Protein AF-A0A0X9TAM6-F1 (afdb_monomer)

Foldseek 3Di:
DFAADDPPDDQQPDAFGQDDDDDDQLQVPDDFPDKDKDKDKDKDWDDDPVFKIKIKMK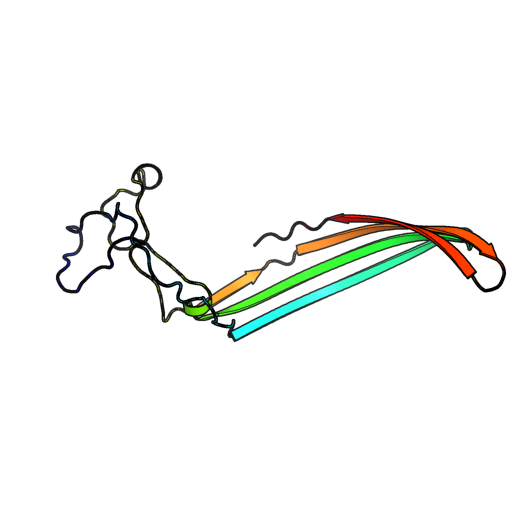MKMKMKTKHFLSNVFAFAAPRDNDDPVCVVPSNGDGHDTRGGDIDIDTWDTWMKMKIKMKGFPDDDDPDTDIDMDMDIDTDGDD

Radius of gyration: 26.26 Å; Cα contacts (8 Å, |Δi|>4): 285; chains: 1; bounding box: 55×32×68 Å

pLDDT: mean 79.55, std 6.49, range [54.69, 89.88]

Mean predicted aligned error: 12.05 Å

InterPro domains:
  IPR000604 Major outer membrane protein, Chlamydia [PF01308] (1-142)
  IPR000604 Major outer membrane protein, Chlamydia [PR01334] (47-66)
  IPR000604 Major outer membrane protein, Chlamydia [PR01334] (122-141)

Organism: Chlamydia trachomatis (NCBI:txid813)

Structure (mmCIF, N/CA/C/O backbone):
data_AF-A0A0X9TAM6-F1
#
_entry.id   AF-A0A0X9TAM6-F1
#
loop_
_atom_site.group_PDB
_atom_site.id
_atom_site.type_symbol
_atom_site.label_atom_id
_atom_site.label_alt_id
_atom_site.label_comp_id
_atom_site.label_asym_id
_atom_site.label_entity_id
_atom_site.label_seq_id
_atom_site.pdbx_PDB_ins_code
_atom_site.Cartn_x
_atom_site.Cartn_y
_atom_site.Cartn_z
_atom_site.occupancy
_atom_site.B_iso_or_equiv
_atom_site.auth_seq_id
_atom_site.auth_comp_id
_atom_site.auth_asym_id
_atom_site.auth_atom_id
_atom_site.pdbx_PDB_model_num
ATOM 1 N N . MET A 1 1 ? -7.801 -5.262 22.086 1.00 77.25 1 MET A N 1
ATOM 2 C CA . MET A 1 1 ? -8.878 -4.257 22.204 1.00 77.25 1 MET A CA 1
ATOM 3 C C . MET A 1 1 ? -9.298 -4.138 23.660 1.00 77.25 1 MET A C 1
ATOM 5 O O . MET A 1 1 ? -9.180 -5.115 24.387 1.00 77.25 1 MET A O 1
ATOM 9 N N . GLY A 1 2 ? -9.783 -2.970 24.075 1.00 82.94 2 GLY A N 1
ATOM 10 C CA . GLY A 1 2 ? -10.421 -2.745 25.370 1.00 82.94 2 GLY A CA 1
ATOM 11 C C . GLY A 1 2 ? -11.774 -3.448 25.509 1.00 82.94 2 GLY A C 1
ATOM 12 O O . GLY A 1 2 ? -12.332 -3.940 24.522 1.00 82.94 2 GLY A O 1
ATOM 13 N N . ALA A 1 3 ? -12.309 -3.486 26.731 1.00 81.06 3 ALA A N 1
ATOM 14 C CA . ALA A 1 3 ? -13.643 -4.023 27.002 1.00 81.06 3 ALA A CA 1
ATOM 15 C C . ALA A 1 3 ? -14.711 -3.245 26.214 1.00 81.06 3 ALA A C 1
ATOM 17 O O . ALA A 1 3 ? -14.724 -2.017 26.257 1.00 81.06 3 ALA A O 1
ATOM 18 N N . ALA A 1 4 ? -15.583 -3.952 25.483 1.00 77.88 4 ALA A N 1
ATOM 19 C CA . ALA A 1 4 ? -16.656 -3.300 24.730 1.00 77.88 4 ALA A CA 1
ATOM 20 C C . ALA A 1 4 ? -17.719 -2.709 25.658 1.00 77.88 4 ALA A C 1
ATOM 22 O O . ALA A 1 4 ? -18.014 -3.330 26.681 1.00 77.88 4 ALA A O 1
ATOM 23 N N . PRO A 1 5 ? -18.343 -1.587 25.258 1.00 77.44 5 PRO A N 1
ATOM 24 C CA . PRO A 1 5 ? -19.503 -1.064 25.955 1.00 77.44 5 PRO A CA 1
ATOM 25 C C . PRO A 1 5 ? -20.649 -2.084 26.014 1.00 77.44 5 PRO A C 1
ATOM 27 O O . PRO A 1 5 ? -20.891 -2.813 25.047 1.00 77.44 5 PRO A O 1
ATOM 30 N N . THR A 1 6 ? -21.364 -2.119 27.132 1.00 80.50 6 THR A N 1
ATOM 31 C CA . THR A 1 6 ? -22.547 -2.959 27.368 1.00 80.50 6 THR A CA 1
ATOM 32 C C . THR A 1 6 ? -23.799 -2.107 27.580 1.00 80.50 6 THR A C 1
ATOM 34 O O . THR A 1 6 ? -23.715 -0.906 27.814 1.00 80.50 6 THR A O 1
ATOM 37 N N . THR A 1 7 ? -24.986 -2.715 27.527 1.00 78.88 7 THR A N 1
ATOM 38 C CA . THR A 1 7 ? -26.265 -2.013 27.762 1.00 78.88 7 THR A CA 1
ATOM 39 C C . THR A 1 7 ? -26.425 -1.478 29.186 1.00 78.88 7 THR A C 1
ATOM 41 O O . THR A 1 7 ? -27.297 -0.653 29.427 1.00 78.88 7 THR A O 1
ATOM 44 N N . SER A 1 8 ? -25.615 -1.965 30.127 1.00 80.12 8 SER A N 1
ATOM 45 C CA . SER A 1 8 ? -25.595 -1.514 31.523 1.00 80.12 8 SER A CA 1
ATOM 46 C C . SER A 1 8 ? -24.738 -0.267 31.724 1.00 80.12 8 SER A C 1
ATOM 48 O O . SER A 1 8 ? -24.705 0.299 32.816 1.00 80.12 8 SER A O 1
ATOM 50 N N . ASP A 1 9 ? -24.003 0.129 30.693 1.00 73.12 9 ASP A N 1
ATOM 51 C CA . ASP A 1 9 ? -23.055 1.206 30.803 1.00 73.12 9 ASP A CA 1
ATOM 52 C C . ASP A 1 9 ? -23.726 2.579 30.690 1.00 73.12 9 ASP A C 1
ATOM 54 O O . ASP A 1 9 ? -24.617 2.801 29.869 1.00 73.12 9 ASP A O 1
ATOM 58 N N . VAL A 1 10 ? -23.252 3.529 31.499 1.00 70.25 10 VAL A N 1
ATOM 59 C CA . VAL A 1 10 ? -23.824 4.875 31.597 1.00 70.25 10 VAL A CA 1
ATOM 60 C C . VAL A 1 10 ? -22.882 5.899 30.967 1.00 70.25 10 VAL A C 1
ATOM 62 O O . VAL A 1 10 ? -21.702 5.971 31.321 1.00 70.25 10 VAL A O 1
ATOM 65 N N . ALA A 1 11 ? -23.422 6.721 30.063 1.00 64.81 11 ALA A N 1
ATOM 66 C CA . ALA A 1 11 ? -22.680 7.760 29.352 1.00 64.81 11 ALA A CA 1
ATOM 67 C C . ALA A 1 11 ? -21.909 8.676 30.323 1.00 64.81 11 ALA A C 1
ATOM 69 O O . ALA A 1 11 ? -22.495 9.276 31.222 1.00 64.81 11 ALA A O 1
ATOM 70 N N . GLY A 1 12 ? -20.589 8.780 30.134 1.00 59.78 12 GLY A N 1
ATOM 71 C CA . GLY A 1 12 ? -19.708 9.638 30.938 1.00 59.78 12 GLY A CA 1
ATOM 72 C C . GLY A 1 12 ? -19.230 9.046 32.272 1.00 59.78 12 GLY A C 1
ATOM 73 O O . GLY A 1 12 ? -18.436 9.694 32.950 1.00 59.78 12 GLY A O 1
ATOM 74 N N . LEU A 1 13 ? -19.659 7.831 32.647 1.00 58.25 13 LEU A N 1
ATOM 75 C CA . LEU A 1 13 ? -19.228 7.160 33.886 1.00 58.25 13 LEU A CA 1
ATOM 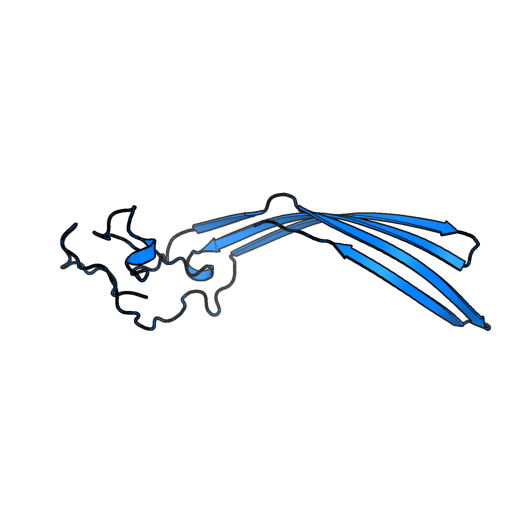76 C C . LEU A 1 13 ? -18.331 5.932 33.669 1.00 58.25 13 LEU A C 1
ATOM 78 O O . LEU A 1 13 ? -17.782 5.405 34.639 1.00 58.25 13 LEU A O 1
ATOM 82 N N . GLN A 1 14 ? -18.142 5.468 32.432 1.00 67.88 14 GLN A N 1
ATOM 83 C CA . GLN A 1 14 ? -17.256 4.332 32.169 1.00 67.88 14 GLN A CA 1
ATOM 84 C C . GLN A 1 14 ? -15.783 4.698 32.382 1.00 67.88 14 GLN A C 1
ATOM 86 O O . GLN A 1 14 ? -15.318 5.790 32.052 1.00 67.88 14 GLN A O 1
ATOM 91 N N . ASN A 1 15 ? -15.032 3.758 32.956 1.00 72.81 15 ASN A N 1
ATOM 92 C CA . ASN A 1 15 ? -13.583 3.870 33.032 1.00 72.81 15 ASN A CA 1
ATOM 93 C C . ASN A 1 15 ? -12.977 3.637 31.653 1.00 72.81 15 ASN A C 1
ATOM 95 O O . ASN A 1 15 ? -13.413 2.740 30.930 1.00 72.81 15 ASN A O 1
ATOM 99 N N . ASP A 1 16 ? -11.956 4.425 31.314 1.00 80.19 16 ASP A N 1
ATOM 100 C CA . ASP A 1 16 ? -11.305 4.258 30.028 1.00 80.19 16 ASP A CA 1
ATOM 101 C C . ASP A 1 16 ? -10.636 2.874 29.951 1.00 80.19 16 ASP A C 1
ATOM 103 O O . ASP A 1 16 ? -10.052 2.400 30.934 1.00 80.19 16 ASP A O 1
ATOM 107 N N . PRO A 1 17 ? -10.721 2.200 28.796 1.00 81.56 17 PRO A N 1
ATOM 108 C CA . PRO A 1 17 ? -10.137 0.882 28.610 1.00 81.56 17 PRO A CA 1
ATOM 109 C C . PRO A 1 17 ? -8.605 0.960 28.574 1.00 81.56 17 PRO A C 1
ATOM 111 O O . PRO A 1 17 ? -8.013 1.316 27.557 1.00 81.56 17 PRO A O 1
ATOM 114 N N . THR A 1 18 ? -7.953 0.575 29.669 1.00 83.69 18 THR A N 1
ATOM 115 C CA . THR A 1 18 ? -6.481 0.527 29.792 1.00 83.69 18 THR A CA 1
ATOM 116 C C . THR A 1 18 ? -5.911 -0.888 29.702 1.00 83.69 18 THR A C 1
ATOM 118 O O . THR A 1 18 ? -4.697 -1.078 29.664 1.00 83.69 18 THR A O 1
ATOM 121 N N . THR A 1 19 ? -6.774 -1.903 29.643 1.00 81.94 19 THR A N 1
ATOM 122 C CA . THR A 1 19 ? -6.378 -3.306 29.515 1.00 81.94 19 THR A CA 1
ATOM 123 C C . THR A 1 19 ? -6.611 -3.803 28.095 1.00 81.94 19 THR A C 1
ATOM 125 O O . THR A 1 19 ? -7.682 -3.634 27.507 1.00 81.94 19 THR A O 1
ATOM 128 N N . ASN A 1 20 ? -5.589 -4.439 27.526 1.00 82.75 20 ASN A N 1
ATOM 129 C CA . ASN A 1 20 ? -5.686 -5.050 26.211 1.00 82.75 20 ASN A CA 1
ATOM 130 C C . ASN A 1 20 ? -6.182 -6.493 26.332 1.00 82.75 20 ASN A C 1
ATOM 132 O O . ASN A 1 20 ? -5.511 -7.339 26.918 1.00 82.75 20 ASN A O 1
ATOM 136 N N . VAL A 1 21 ? -7.327 -6.786 25.723 1.00 80.31 21 VAL A N 1
ATOM 137 C CA . VAL A 1 21 ? -7.870 -8.138 25.579 1.00 80.31 21 VAL A CA 1
ATOM 138 C C . VAL A 1 21 ? -7.761 -8.573 24.118 1.00 80.31 21 VAL A C 1
ATOM 140 O O . VAL A 1 21 ? -8.101 -7.818 23.197 1.00 80.31 21 VAL A O 1
ATOM 143 N N . ALA A 1 22 ? -7.280 -9.795 23.887 1.00 76.56 22 ALA A N 1
ATOM 144 C CA . ALA A 1 22 ? -7.223 -10.377 22.552 1.00 76.56 22 ALA A CA 1
ATOM 145 C C . ALA A 1 22 ? -8.644 -10.556 21.991 1.00 76.56 22 ALA A C 1
ATOM 147 O O . ALA A 1 22 ? -9.526 -11.093 22.659 1.00 76.56 22 ALA A O 1
ATOM 148 N N . ARG A 1 23 ? -8.869 -10.103 20.756 1.00 75.31 23 ARG A N 1
ATOM 149 C CA . ARG A 1 23 ? -10.131 -10.294 20.033 1.00 75.31 23 ARG A CA 1
ATOM 150 C C . ARG A 1 23 ? -9.857 -10.858 18.639 1.00 75.31 23 ARG A C 1
ATOM 152 O O . ARG A 1 23 ? -8.845 -10.477 18.047 1.00 75.31 23 ARG A O 1
ATOM 159 N N . PRO A 1 24 ? -10.735 -11.735 18.115 1.00 76.31 24 PRO A N 1
ATOM 160 C CA . PRO A 1 24 ? -10.626 -12.223 16.746 1.00 76.31 24 PRO A CA 1
ATOM 161 C C . PRO A 1 24 ? -10.614 -11.059 15.755 1.00 76.31 24 PRO A C 1
ATOM 163 O O . PRO A 1 24 ? -11.392 -10.118 15.909 1.00 76.31 24 PRO A O 1
ATOM 166 N N . ASN A 1 25 ? -9.743 -11.125 14.748 1.00 73.31 25 ASN A N 1
ATOM 167 C CA . ASN A 1 25 ? -9.697 -10.129 13.684 1.00 73.31 25 ASN A CA 1
ATOM 168 C C . ASN A 1 25 ? -10.855 -10.381 12.694 1.00 73.31 25 ASN A C 1
ATOM 170 O O . ASN A 1 25 ? -10.807 -11.385 11.980 1.00 73.31 25 ASN A O 1
ATOM 174 N N . PRO A 1 26 ? -11.869 -9.499 12.609 1.00 71.88 26 PRO A N 1
ATOM 175 C CA . PRO A 1 26 ? -12.995 -9.665 11.691 1.00 71.88 26 PRO A CA 1
ATOM 176 C C . PRO A 1 26 ? -12.595 -9.606 10.208 1.00 71.88 26 PRO A C 1
ATOM 178 O O . PRO A 1 26 ? -13.316 -10.168 9.385 1.00 71.88 26 PRO A O 1
ATOM 181 N N . ALA A 1 27 ? -11.452 -8.994 9.871 1.00 71.38 27 ALA A N 1
ATOM 182 C CA . ALA A 1 27 ? -10.943 -8.900 8.497 1.00 71.38 27 ALA A CA 1
ATOM 183 C C . ALA A 1 27 ? -10.200 -10.143 8.019 1.00 71.38 27 ALA A C 1
ATOM 185 O O . ALA A 1 27 ? -9.915 -10.274 6.828 1.00 71.38 27 ALA A O 1
ATOM 186 N N . TYR A 1 28 ? -9.896 -11.079 8.917 1.00 73.56 28 TYR A N 1
ATOM 187 C CA . TYR A 1 28 ? -9.187 -12.286 8.529 1.00 73.56 28 TYR A CA 1
ATOM 188 C C . TYR A 1 28 ? -10.052 -13.153 7.601 1.00 73.56 28 TYR A C 1
ATOM 190 O O . TYR A 1 28 ? -11.164 -13.546 7.954 1.00 73.56 28 TYR A O 1
ATOM 198 N N . 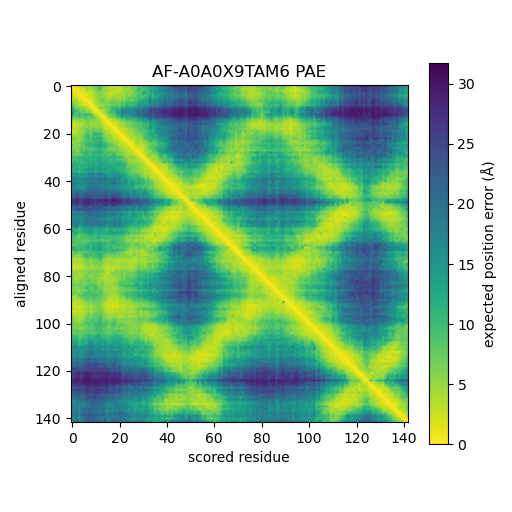GLY A 1 29 ? -9.545 -13.432 6.396 1.00 71.06 29 GLY A N 1
ATOM 199 C CA . GLY A 1 29 ? -10.250 -14.224 5.381 1.00 71.06 29 GLY A CA 1
ATOM 200 C C . GLY A 1 29 ? -11.451 -13.523 4.731 1.00 71.06 29 GLY A C 1
ATOM 201 O O . GLY A 1 29 ? -12.256 -14.187 4.080 1.00 71.06 29 GLY A O 1
ATOM 202 N N . LYS A 1 30 ? -11.612 -12.204 4.909 1.00 76.56 30 LYS A N 1
ATOM 203 C CA . LYS A 1 30 ? -12.633 -11.410 4.210 1.00 76.56 30 LYS A CA 1
ATOM 204 C C . LYS A 1 30 ? -12.020 -10.717 2.998 1.00 76.56 30 LYS A C 1
ATOM 206 O O . LYS A 1 30 ? -10.904 -10.212 3.063 1.00 76.56 30 LYS A O 1
ATOM 211 N N . HIS A 1 31 ? -12.767 -10.687 1.899 1.00 76.88 31 HIS A N 1
ATOM 212 C CA . HIS A 1 31 ? -12.341 -10.053 0.655 1.00 76.88 31 HIS A CA 1
ATOM 213 C C . HIS A 1 31 ? -12.902 -8.633 0.548 1.00 76.88 31 HIS A C 1
ATOM 215 O O . HIS A 1 31 ? -13.993 -8.349 1.051 1.00 76.88 31 HIS A O 1
ATOM 221 N N . MET A 1 32 ? -12.143 -7.750 -0.103 1.00 78.62 32 MET A N 1
ATOM 222 C CA . MET A 1 32 ? -12.647 -6.449 -0.541 1.00 78.62 32 MET A CA 1
ATOM 223 C C . MET A 1 32 ? -13.745 -6.668 -1.586 1.00 78.62 32 MET A C 1
ATOM 225 O O . MET A 1 32 ? -13.712 -7.651 -2.325 1.00 78.62 32 MET A O 1
ATOM 229 N N . GLN A 1 33 ? -14.747 -5.792 -1.590 1.00 81.88 33 GLN A N 1
ATOM 230 C CA . GLN A 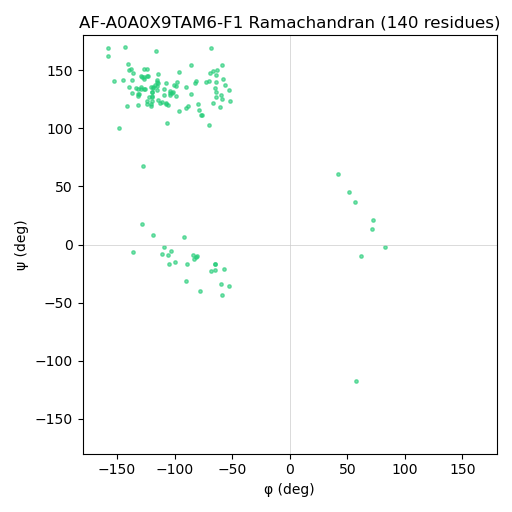1 33 ? -15.885 -5.908 -2.504 1.00 81.88 33 GLN A CA 1
ATOM 231 C C . GLN A 1 33 ? -15.506 -5.422 -3.892 1.00 81.88 33 GLN A C 1
ATOM 233 O O . GLN A 1 33 ? -15.899 -6.034 -4.879 1.00 81.88 33 GLN A O 1
ATOM 238 N N . ASP A 1 34 ? -14.744 -4.333 -3.932 1.00 77.69 34 ASP A N 1
ATOM 239 C CA . ASP A 1 34 ? -14.275 -3.740 -5.163 1.00 77.69 34 ASP A CA 1
ATOM 240 C C . ASP A 1 34 ? -12.875 -3.162 -4.969 1.00 77.69 34 ASP A C 1
ATOM 242 O O . ASP A 1 34 ? -12.543 -2.621 -3.907 1.00 77.69 34 ASP A O 1
ATOM 246 N N . ALA A 1 35 ? -12.053 -3.323 -5.993 1.00 80.88 35 ALA A N 1
ATOM 247 C CA . ALA A 1 35 ? -10.695 -2.823 -6.036 1.00 80.88 35 ALA A CA 1
ATOM 248 C C . ALA A 1 35 ? -10.368 -2.488 -7.487 1.00 80.88 35 ALA A C 1
ATOM 250 O O . ALA A 1 35 ? -10.041 -3.366 -8.286 1.00 80.88 35 ALA A O 1
ATOM 251 N N . GLU A 1 36 ? -10.449 -1.206 -7.815 1.00 81.06 36 GLU A N 1
ATOM 252 C CA . GLU A 1 36 ? -10.107 -0.702 -9.135 1.00 81.06 36 GLU A CA 1
ATOM 253 C C . GLU A 1 36 ? -8.750 -0.012 -9.065 1.00 81.06 36 GLU A C 1
ATOM 255 O O . GLU A 1 36 ? -8.490 0.801 -8.177 1.00 81.06 36 GLU A O 1
ATOM 260 N N . MET A 1 37 ? -7.864 -0.329 -10.006 1.00 79.56 37 MET A N 1
ATOM 261 C CA . MET A 1 37 ? -6.576 0.342 -10.131 1.00 79.56 37 MET A CA 1
ATOM 262 C C . MET A 1 37 ? -6.368 0.741 -11.585 1.00 79.56 37 MET A C 1
ATOM 264 O O . MET A 1 37 ? -6.348 -0.102 -12.481 1.00 79.56 37 MET A O 1
ATOM 268 N N . PHE A 1 38 ? -6.214 2.039 -11.812 1.00 79.75 38 PHE A N 1
ATOM 269 C CA . PHE A 1 38 ? -5.968 2.610 -13.126 1.00 79.75 38 PHE A CA 1
ATOM 270 C C . PHE A 1 38 ? -4.520 3.066 -13.186 1.00 79.75 38 PHE A C 1
ATOM 272 O O . PHE A 1 38 ? -4.094 3.905 -12.393 1.00 79.75 38 PHE A O 1
ATOM 279 N N . THR A 1 39 ? -3.769 2.523 -14.139 1.00 80.25 39 THR A N 1
ATOM 280 C CA . THR A 1 39 ? -2.383 2.914 -14.389 1.00 80.25 39 THR A CA 1
ATOM 281 C C . THR A 1 39 ? -2.242 3.347 -15.836 1.00 80.25 39 THR A C 1
ATOM 283 O O . THR A 1 39 ? -2.475 2.562 -16.752 1.00 80.25 39 THR A O 1
ATOM 286 N N . ASN A 1 40 ? -1.823 4.592 -16.040 1.00 83.50 40 ASN A N 1
ATOM 287 C CA . ASN A 1 40 ? -1.333 5.057 -17.330 1.00 83.50 40 ASN A CA 1
ATOM 288 C C . ASN A 1 40 ? 0.194 5.097 -17.273 1.00 83.50 40 ASN A C 1
ATOM 290 O O . ASN A 1 40 ? 0.746 5.643 -16.320 1.00 83.50 40 ASN A O 1
ATOM 294 N N . ALA A 1 41 ? 0.873 4.522 -18.264 1.00 85.38 41 ALA A N 1
ATOM 295 C CA . ALA A 1 41 ? 2.324 4.538 -18.344 1.00 85.38 41 ALA A CA 1
ATOM 296 C C . ALA A 1 41 ? 2.800 4.920 -19.748 1.00 85.38 41 ALA A C 1
ATOM 298 O O . ALA A 1 41 ? 2.330 4.386 -20.750 1.00 85.38 41 ALA A O 1
ATOM 299 N N . ALA A 1 42 ? 3.778 5.818 -19.801 1.00 84.94 42 ALA A N 1
ATOM 300 C CA . ALA A 1 42 ? 4.524 6.170 -20.995 1.00 84.94 42 ALA A CA 1
ATOM 301 C C . ALA A 1 42 ? 5.939 5.588 -20.907 1.00 84.94 42 ALA A C 1
ATOM 303 O O . ALA A 1 42 ? 6.582 5.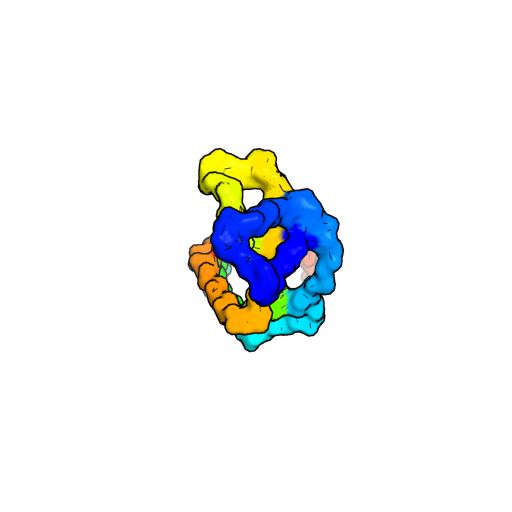645 -19.855 1.00 84.94 42 ALA A O 1
ATOM 304 N N . TYR A 1 43 ? 6.425 5.058 -22.027 1.00 88.62 43 TYR A N 1
ATOM 305 C CA . TYR A 1 43 ? 7.794 4.579 -22.200 1.00 88.62 43 TYR A CA 1
ATOM 306 C C . TYR A 1 43 ? 8.461 5.372 -23.316 1.00 88.62 43 TYR A C 1
ATOM 308 O O . TYR A 1 43 ? 7.899 5.512 -24.402 1.00 88.62 43 TYR A O 1
ATOM 316 N N . MET A 1 44 ? 9.663 5.873 -23.053 1.00 84.25 44 MET A N 1
ATOM 317 C CA . MET A 1 44 ? 10.509 6.491 -24.066 1.00 84.25 44 MET A CA 1
ATOM 318 C C . M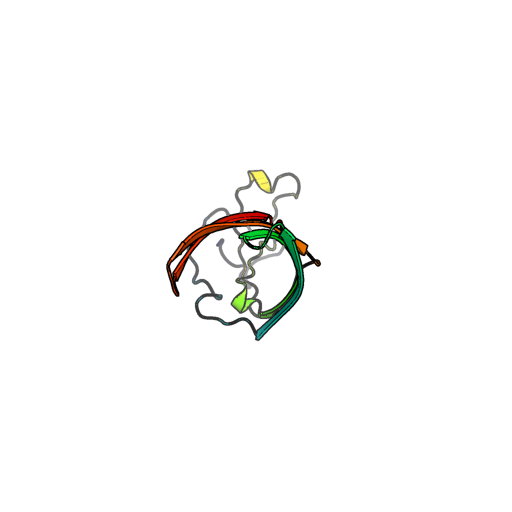ET A 1 44 ? 11.878 5.831 -24.038 1.00 84.25 44 MET A C 1
ATOM 320 O O . MET A 1 44 ? 12.463 5.667 -22.969 1.00 84.25 44 MET A O 1
ATOM 324 N N . ALA A 1 45 ? 12.390 5.488 -25.217 1.00 88.00 45 ALA A N 1
ATOM 325 C CA . ALA A 1 45 ? 13.733 4.961 -25.396 1.00 88.00 45 ALA A CA 1
ATOM 326 C C . ALA A 1 45 ? 14.466 5.731 -26.490 1.00 88.00 45 ALA A C 1
ATOM 328 O O . ALA A 1 45 ? 13.931 5.974 -27.571 1.00 88.00 45 ALA A O 1
ATOM 329 N N . LEU A 1 46 ? 15.705 6.099 -26.191 1.00 86.50 46 LEU A N 1
ATOM 330 C CA . LEU A 1 46 ? 16.649 6.722 -27.101 1.00 86.50 46 LEU A CA 1
ATOM 331 C C . LEU A 1 46 ? 17.692 5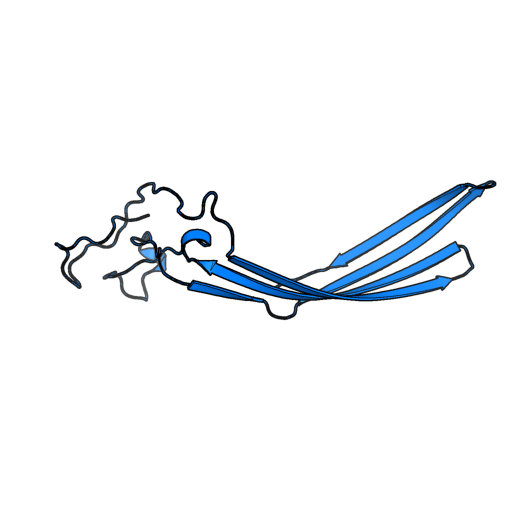.674 -27.466 1.00 86.50 46 LEU A C 1
ATOM 333 O O . LEU A 1 46 ? 18.569 5.364 -26.661 1.00 86.50 46 LEU A O 1
ATOM 337 N N . ASN A 1 47 ? 17.580 5.136 -28.680 1.00 85.81 47 ASN A N 1
ATOM 338 C CA . ASN A 1 47 ? 18.579 4.233 -29.238 1.00 85.81 47 ASN A CA 1
ATOM 339 C C . ASN A 1 47 ? 19.759 5.053 -29.761 1.00 85.81 47 ASN A C 1
ATOM 341 O O . ASN A 1 47 ? 19.600 5.912 -30.630 1.00 85.81 47 ASN A O 1
ATOM 345 N N . ILE A 1 48 ? 20.944 4.784 -29.230 1.00 83.06 48 ILE A N 1
ATOM 346 C CA . ILE A 1 48 ? 22.197 5.431 -29.595 1.00 83.06 48 ILE A CA 1
ATOM 347 C C . ILE A 1 48 ? 23.138 4.344 -30.106 1.00 83.06 48 ILE A C 1
ATOM 349 O O . ILE A 1 48 ? 23.393 3.351 -29.426 1.00 83.06 48 ILE A O 1
ATOM 353 N N . TRP A 1 49 ? 23.700 4.562 -31.297 1.00 70.38 49 TRP A N 1
ATOM 354 C CA . TRP A 1 49 ? 24.798 3.735 -31.814 1.00 70.38 49 TRP A CA 1
ATOM 355 C C . TRP A 1 49 ? 24.482 2.228 -31.906 1.00 70.38 49 TRP A C 1
ATOM 357 O O . TRP A 1 49 ? 25.351 1.401 -31.654 1.00 70.38 49 TRP A O 1
ATOM 367 N N . ASP A 1 50 ? 23.243 1.864 -32.254 1.00 71.38 50 ASP A N 1
ATOM 368 C CA . ASP A 1 50 ? 22.803 0.484 -32.570 1.00 71.38 50 ASP A CA 1
ATOM 369 C C . ASP A 1 50 ? 22.923 -0.557 -31.426 1.00 71.38 50 ASP A C 1
ATOM 371 O O . ASP A 1 50 ? 22.397 -1.659 -31.520 1.00 71.38 50 ASP A O 1
ATOM 375 N N . ARG A 1 51 ? 23.582 -0.218 -30.309 1.00 73.00 51 ARG A N 1
ATOM 376 C CA . ARG A 1 51 ? 23.913 -1.140 -29.207 1.00 73.00 51 ARG A CA 1
ATOM 377 C C . ARG A 1 51 ? 23.669 -0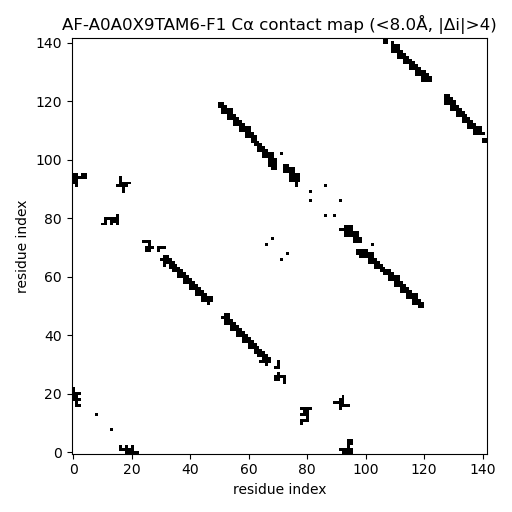.582 -27.809 1.00 73.00 51 ARG A C 1
ATOM 379 O O . ARG A 1 51 ? 23.833 -1.319 -26.837 1.00 73.00 51 ARG A O 1
ATOM 386 N N . PHE A 1 52 ? 23.308 0.693 -27.691 1.00 80.12 52 PHE A N 1
ATOM 387 C CA . PHE A 1 52 ? 23.014 1.344 -26.419 1.00 80.12 52 PHE A CA 1
ATOM 388 C C . PHE A 1 52 ? 21.638 1.994 -26.469 1.00 80.12 52 PHE A C 1
ATOM 390 O O . PHE A 1 52 ? 21.314 2.703 -27.420 1.00 80.12 52 PHE A O 1
ATOM 397 N N . ASP A 1 53 ? 20.838 1.799 -25.432 1.00 84.94 53 ASP A N 1
ATOM 398 C CA . ASP A 1 53 ? 19.564 2.478 -25.277 1.00 84.94 53 ASP A CA 1
ATOM 399 C C . ASP A 1 53 ? 19.433 3.087 -23.885 1.00 84.94 53 ASP A C 1
ATOM 401 O O . ASP A 1 53 ? 19.643 2.431 -22.866 1.00 84.94 53 ASP A O 1
ATOM 405 N N . VAL A 1 54 ? 19.067 4.368 -23.841 1.00 86.25 54 VAL A N 1
ATOM 406 C CA . VAL A 1 54 ? 18.632 5.030 -22.605 1.00 86.25 54 VAL A CA 1
ATOM 407 C C . VAL A 1 54 ? 17.121 5.052 -22.613 1.00 86.25 54 VAL A C 1
ATOM 409 O O . VAL A 1 54 ? 16.517 5.526 -23.574 1.00 86.25 54 VAL A O 1
ATOM 412 N N . PHE A 1 55 ? 16.503 4.572 -21.544 1.00 89.44 55 PHE A N 1
ATOM 413 C CA . PHE A 1 55 ? 15.058 4.515 -21.430 1.00 89.44 55 PHE A CA 1
ATOM 414 C C . PHE A 1 55 ? 14.558 5.189 -20.160 1.00 89.44 55 PHE A C 1
ATOM 416 O O . PHE A 1 55 ? 15.222 5.215 -19.124 1.00 89.44 55 PHE A O 1
ATOM 423 N N . CYS A 1 56 ? 13.344 5.716 -20.232 1.00 89.38 56 CYS A N 1
ATOM 424 C CA . CYS A 1 56 ? 12.603 6.151 -19.067 1.00 89.38 56 CYS A CA 1
ATOM 425 C C . CYS A 1 56 ? 11.147 5.699 -19.153 1.00 89.38 56 CYS A C 1
ATOM 427 O O . CYS A 1 56 ? 10.557 5.590 -20.231 1.00 89.38 56 CYS A O 1
ATOM 429 N N . THR A 1 57 ? 10.571 5.420 -17.990 1.00 86.75 57 THR A N 1
ATOM 430 C CA . THR A 1 57 ? 9.144 5.151 -17.834 1.00 86.75 57 THR A CA 1
ATOM 431 C C . THR A 1 57 ? 8.552 6.200 -16.917 1.00 86.75 57 THR A C 1
ATOM 433 O O . THR A 1 57 ? 9.105 6.453 -15.845 1.00 86.75 57 THR A O 1
ATOM 436 N N . LEU A 1 58 ? 7.398 6.743 -17.278 1.00 84.62 58 LEU A N 1
ATOM 437 C CA . LEU A 1 58 ? 6.577 7.551 -16.387 1.00 84.62 58 LEU A CA 1
ATOM 438 C C . LEU A 1 58 ? 5.218 6.877 -16.263 1.00 84.62 58 LEU A C 1
ATOM 440 O O . LEU A 1 58 ? 4.539 6.687 -17.263 1.00 84.62 58 LEU A O 1
ATOM 444 N N . GLY A 1 59 ? 4.838 6.512 -15.048 1.00 84.88 59 GLY A N 1
ATOM 445 C CA . GLY A 1 59 ? 3.540 5.957 -14.706 1.00 84.88 59 GLY A CA 1
ATOM 446 C C . GLY A 1 59 ? 2.775 6.897 -13.784 1.00 84.88 59 GLY A C 1
ATOM 447 O O . GLY A 1 59 ? 3.355 7.497 -12.882 1.00 84.88 59 GLY A O 1
ATOM 448 N N . ALA A 1 60 ? 1.472 7.006 -13.987 1.00 83.94 60 ALA A N 1
ATOM 449 C CA . ALA A 1 60 ? 0.539 7.603 -13.048 1.00 83.94 60 ALA A CA 1
ATOM 450 C C . ALA A 1 60 ? -0.482 6.535 -12.662 1.00 83.94 60 ALA A C 1
ATOM 452 O O . ALA A 1 60 ? -1.131 5.962 -13.541 1.00 83.94 60 ALA A O 1
ATOM 453 N N . THR A 1 61 ? -0.602 6.267 -11.363 1.00 82.50 61 THR A N 1
ATOM 454 C CA . THR A 1 61 ? -1.538 5.269 -10.841 1.00 82.50 61 THR A CA 1
ATOM 455 C C . THR A 1 61 ? -2.521 5.912 -9.873 1.00 82.50 61 THR A C 1
ATOM 457 O O . THR A 1 61 ? -2.124 6.683 -8.997 1.00 82.50 61 THR A O 1
ATOM 460 N N . THR A 1 62 ? -3.794 5.556 -10.021 1.00 82.25 62 THR A N 1
ATOM 461 C CA . THR A 1 62 ? -4.873 5.811 -9.061 1.00 82.25 62 THR A CA 1
ATOM 462 C C . THR A 1 62 ? -5.530 4.497 -8.677 1.00 82.25 62 THR A C 1
ATOM 464 O O . THR A 1 62 ? -5.690 3.615 -9.520 1.00 82.25 62 THR A O 1
ATOM 467 N N . GLY A 1 63 ? -5.952 4.385 -7.428 1.00 82.00 63 GLY A N 1
ATOM 468 C CA . GLY A 1 63 ? -6.674 3.251 -6.884 1.00 82.00 63 GLY A CA 1
ATOM 469 C C . GLY A 1 63 ? -7.954 3.684 -6.179 1.00 82.00 63 GLY A C 1
ATOM 470 O O . GLY A 1 63 ? -8.004 4.721 -5.513 1.00 82.00 63 GLY A O 1
ATOM 471 N N . TYR A 1 64 ? -8.975 2.851 -6.311 1.00 81.69 64 TYR A N 1
ATOM 472 C CA . TYR A 1 64 ? -10.206 2.889 -5.542 1.00 81.69 64 TYR A CA 1
ATOM 473 C C . TYR A 1 64 ? -10.371 1.545 -4.840 1.00 81.69 64 TYR A C 1
ATOM 475 O O . TYR A 1 64 ? -10.301 0.495 -5.476 1.00 81.69 64 TYR A O 1
ATOM 483 N N . LEU A 1 65 ? -10.573 1.572 -3.524 1.00 82.50 65 LEU A N 1
ATOM 484 C CA . LEU A 1 65 ? -10.837 0.375 -2.731 1.00 82.50 65 LEU A CA 1
ATOM 485 C C . LEU A 1 65 ? -12.155 0.552 -1.985 1.00 82.50 65 LEU A C 1
ATOM 487 O O . LEU A 1 65 ? -12.304 1.479 -1.183 1.00 82.50 65 LEU A O 1
ATOM 491 N N . LYS A 1 66 ? -13.086 -0.378 -2.200 1.00 82.31 66 LYS A N 1
ATOM 492 C CA . LYS A 1 66 ? -14.358 -0.450 -1.483 1.00 82.31 66 LYS A CA 1
ATOM 493 C C . LYS A 1 66 ? -14.467 -1.765 -0.739 1.00 82.31 66 LYS A C 1
ATOM 495 O O . LYS A 1 66 ? -14.303 -2.858 -1.288 1.00 82.31 66 LYS A O 1
ATOM 500 N N . GLY A 1 67 ? -14.828 -1.679 0.529 1.00 79.75 67 GLY A N 1
ATOM 501 C CA . GLY A 1 67 ? -15.139 -2.863 1.305 1.00 79.75 67 GLY A CA 1
ATOM 502 C C . GLY A 1 67 ? -16.011 -2.556 2.501 1.00 79.75 67 GLY A C 1
ATOM 503 O O . GLY A 1 67 ? -16.133 -1.423 2.964 1.00 79.75 67 GLY A O 1
ATOM 504 N N . ASN A 1 68 ? -16.628 -3.607 3.019 1.00 75.81 68 ASN A N 1
ATOM 505 C CA . ASN A 1 68 ? -17.302 -3.535 4.303 1.00 75.81 68 ASN A CA 1
ATOM 506 C C . ASN A 1 68 ? -16.244 -3.311 5.404 1.00 75.81 68 ASN A C 1
ATOM 508 O O . ASN A 1 68 ? -15.121 -3.791 5.302 1.00 75.81 68 ASN A O 1
ATOM 512 N N . SER A 1 69 ? -16.576 -2.629 6.492 1.00 71.75 69 SER A N 1
ATOM 513 C CA . SER A 1 69 ? -15.687 -2.450 7.642 1.00 71.75 69 SER A CA 1
ATOM 514 C C . SER A 1 69 ? -15.215 -3.774 8.251 1.00 71.75 69 SER A C 1
ATOM 516 O O . SER A 1 69 ? -14.143 -3.825 8.855 1.00 71.75 69 SER A O 1
ATOM 518 N N . ALA A 1 70 ? -15.949 -4.865 8.006 1.00 70.88 70 ALA A N 1
ATOM 519 C CA . ALA A 1 70 ? -15.495 -6.221 8.271 1.00 70.88 70 ALA A CA 1
ATOM 520 C C . ALA A 1 70 ? -14.215 -6.594 7.501 1.00 70.88 70 ALA A C 1
ATOM 522 O O . ALA A 1 70 ? -13.409 -7.305 8.072 1.00 70.88 70 ALA A O 1
ATOM 523 N N . SER A 1 71 ? -13.977 -6.112 6.271 1.00 72.06 71 SER A N 1
ATOM 524 C CA . SER A 1 71 ? -12.731 -6.345 5.512 1.00 72.06 71 SER A CA 1
ATOM 525 C C . SER A 1 71 ? -11.589 -5.387 5.877 1.00 72.06 71 SER A C 1
ATOM 527 O O . SER A 1 71 ? -10.449 -5.651 5.513 1.00 72.06 71 SER A O 1
ATOM 529 N N . PHE A 1 72 ? -11.870 -4.304 6.611 1.00 74.62 72 PHE A N 1
ATOM 530 C CA . PHE A 1 72 ? -10.873 -3.309 7.039 1.00 74.62 72 PHE A CA 1
ATOM 531 C C . PHE A 1 72 ? -10.563 -3.330 8.546 1.00 74.62 72 PHE A C 1
ATOM 533 O O . PHE A 1 72 ? -9.709 -2.571 8.991 1.00 74.62 72 PHE A O 1
ATOM 540 N N . ASN A 1 73 ? -11.226 -4.191 9.330 1.00 77.06 73 ASN A N 1
ATOM 541 C CA . ASN A 1 73 ? -11.127 -4.242 10.796 1.00 77.06 73 ASN A CA 1
ATOM 542 C C . ASN A 1 73 ? -11.119 -2.838 11.427 1.00 77.06 73 ASN A C 1
ATOM 544 O O . ASN A 1 73 ? -10.151 -2.420 12.067 1.00 77.06 73 ASN A O 1
ATOM 548 N N . LEU A 1 74 ? -12.198 -2.089 11.200 1.00 81.12 74 LEU A N 1
ATOM 549 C CA . LEU A 1 74 ? -12.304 -0.726 11.699 1.00 81.12 74 LEU A CA 1
ATOM 550 C C . LEU A 1 74 ? -12.607 -0.736 13.203 1.00 81.12 74 LEU A C 1
ATOM 552 O O . LEU A 1 74 ? -13.698 -1.126 13.625 1.00 81.12 74 LEU A O 1
ATOM 556 N N . VAL A 1 75 ? -11.635 -0.303 14.005 1.00 85.31 75 VAL A N 1
ATOM 557 C CA . VAL A 1 75 ? -11.723 -0.268 15.469 1.00 85.31 75 VAL A CA 1
ATOM 558 C C . VAL A 1 75 ? -11.689 1.165 15.981 1.00 85.31 75 VAL A C 1
ATOM 560 O O . VAL A 1 75 ? -10.922 1.992 15.493 1.00 85.31 75 VAL A O 1
ATOM 563 N N . GLY A 1 76 ? -12.523 1.458 16.975 1.00 83.75 76 GLY A N 1
ATOM 564 C CA . GLY A 1 76 ? -12.670 2.797 17.536 1.00 83.75 76 GLY A CA 1
ATOM 565 C C . GLY A 1 76 ? -12.767 2.780 19.056 1.00 83.75 76 GLY A C 1
ATOM 566 O O . GLY A 1 76 ? -13.235 1.807 19.658 1.00 83.75 76 GLY A O 1
ATOM 567 N N . LEU A 1 77 ? -12.314 3.871 19.671 1.00 85.75 77 LEU A N 1
ATOM 568 C CA . LEU A 1 77 ? -12.521 4.159 21.085 1.00 85.75 77 LEU A CA 1
ATOM 569 C C . LEU A 1 77 ? -13.739 5.080 21.231 1.00 85.75 77 LEU A C 1
ATOM 571 O O . LEU A 1 77 ? -13.697 6.226 20.794 1.00 85.75 77 LEU A O 1
ATOM 575 N N . PHE A 1 78 ? -14.806 4.589 21.857 1.00 81.31 78 PHE A N 1
ATOM 576 C CA . PHE A 1 78 ? -16.020 5.365 22.129 1.00 81.31 78 PHE A CA 1
ATOM 577 C C . PHE A 1 78 ? -16.223 5.565 23.626 1.00 81.31 78 PHE A C 1
ATOM 579 O O . PHE A 1 78 ? -15.913 4.678 24.423 1.00 81.31 78 PHE A O 1
ATOM 586 N N . GLY A 1 79 ? -16.784 6.722 23.991 1.00 77.94 79 GLY A N 1
ATOM 587 C CA . GLY A 1 79 ? -17.191 7.020 25.368 1.00 77.94 79 GLY A CA 1
ATOM 588 C C . GLY A 1 79 ? -16.038 7.275 26.340 1.00 77.94 79 GLY A C 1
ATOM 589 O O . GLY A 1 79 ? -16.226 7.136 27.542 1.00 77.94 79 GLY A O 1
ATOM 590 N N . THR A 1 80 ? -14.856 7.632 25.834 1.00 78.19 80 THR A N 1
ATOM 591 C CA . THR A 1 80 ? -13.691 7.975 26.662 1.00 78.19 80 THR A CA 1
ATOM 592 C C . THR A 1 80 ? -13.932 9.239 27.488 1.00 78.19 80 THR A C 1
ATOM 594 O O . THR A 1 80 ? -14.403 10.248 26.961 1.00 78.19 80 THR A O 1
ATOM 597 N N . LYS A 1 81 ? -13.562 9.201 28.771 1.00 78.81 81 LYS A N 1
ATOM 598 C CA . LYS A 1 81 ? -13.562 10.365 29.676 1.00 78.81 81 LYS A CA 1
ATOM 599 C C . LYS A 1 81 ? -12.238 11.126 29.654 1.00 78.81 81 LYS A C 1
ATOM 601 O O . LYS A 1 81 ? -12.174 12.266 30.113 1.00 78.81 81 LYS A O 1
ATOM 606 N N . THR A 1 82 ? -11.177 10.509 29.132 1.00 80.94 82 THR A N 1
ATOM 607 C CA . THR A 1 82 ? -9.900 11.189 28.915 1.00 80.94 82 THR A CA 1
ATOM 608 C C . THR A 1 82 ? -10.099 12.381 27.982 1.00 80.94 82 THR A C 1
ATOM 610 O O . THR A 1 82 ? -10.616 12.240 26.873 1.00 80.94 82 THR A O 1
ATOM 613 N N . GLN A 1 83 ? -9.675 13.561 28.441 1.00 80.69 83 GLN A N 1
ATOM 614 C CA . GLN A 1 83 ? -9.696 14.776 27.632 1.00 80.69 83 GLN A CA 1
ATOM 615 C C . GLN A 1 83 ? -8.774 14.657 26.419 1.00 80.69 83 GLN A C 1
ATOM 617 O O . GLN A 1 83 ? -7.713 14.033 26.488 1.00 80.69 83 GLN A O 1
ATOM 622 N N . ALA A 1 84 ? -9.134 15.360 25.342 1.00 78.81 84 ALA A N 1
ATOM 623 C CA . ALA A 1 84 ? -8.402 15.321 24.081 1.00 78.81 84 ALA A CA 1
ATOM 624 C C . ALA A 1 84 ? -6.900 15.615 24.214 1.00 78.81 84 ALA A C 1
ATOM 626 O O . ALA A 1 84 ? -6.074 14.981 23.561 1.00 78.81 84 ALA A O 1
ATOM 627 N N . SER A 1 85 ? -6.543 16.523 25.121 1.00 82.81 85 SER A N 1
ATOM 628 C CA . SER A 1 85 ? -5.164 16.918 25.415 1.00 82.81 85 SER A CA 1
ATOM 629 C C . SER A 1 85 ? -4.293 15.808 26.017 1.00 82.81 85 SER A C 1
ATOM 631 O O . SER A 1 85 ? -3.074 15.943 26.021 1.00 82.81 85 SER A O 1
ATOM 633 N N . SER A 1 86 ? -4.892 14.733 26.536 1.00 82.62 86 SER A N 1
ATOM 634 C CA . SER A 1 86 ? -4.195 13.682 27.291 1.00 82.62 86 SER A CA 1
ATOM 635 C C . SER A 1 86 ? -4.289 12.298 26.639 1.00 82.62 86 SER A C 1
ATOM 637 O O . SER A 1 86 ? -3.859 11.312 27.234 1.00 82.62 86 SER A O 1
ATOM 639 N N . PHE A 1 87 ? -4.821 12.191 25.414 1.00 80.19 87 PHE A N 1
ATOM 640 C CA . PHE A 1 87 ? -5.002 10.896 24.743 1.00 80.19 87 PHE A CA 1
ATOM 641 C C . PHE A 1 87 ? -3.701 10.112 24.560 1.00 80.19 87 PHE A C 1
ATOM 643 O O . PHE A 1 87 ? -3.663 8.913 24.829 1.00 80.19 87 PHE A O 1
ATOM 650 N N . ASN A 1 88 ? -2.627 10.791 24.148 1.00 79.00 88 ASN A N 1
ATOM 651 C CA . ASN A 1 88 ? -1.345 10.147 23.849 1.00 79.00 88 ASN A CA 1
ATOM 652 C C . ASN A 1 88 ? -0.644 9.587 25.096 1.00 79.00 88 ASN A C 1
ATOM 654 O O . ASN A 1 88 ? 0.185 8.692 24.978 1.00 79.00 88 ASN A O 1
ATOM 658 N N . THR A 1 89 ? -0.961 10.105 26.284 1.00 81.69 89 THR A N 1
ATOM 659 C CA . THR A 1 89 ? -0.363 9.674 27.555 1.00 81.69 89 THR A CA 1
ATOM 660 C C . THR A 1 89 ? -1.251 8.709 28.338 1.00 81.69 89 THR A C 1
ATOM 662 O O . THR A 1 89 ? -0.766 8.044 29.250 1.00 81.69 89 THR A O 1
ATOM 665 N N . ALA A 1 90 ? -2.532 8.594 27.981 1.00 79.44 90 ALA A N 1
ATOM 666 C CA . ALA A 1 90 ? -3.505 7.778 28.701 1.00 79.44 90 ALA A CA 1
ATOM 667 C C . ALA A 1 90 ? -3.454 6.271 28.366 1.00 79.44 90 ALA A C 1
ATOM 669 O O . ALA A 1 90 ? -4.071 5.487 29.080 1.00 79.44 90 ALA A O 1
ATOM 670 N N . ASN A 1 91 ? -2.706 5.846 27.335 1.00 82.81 91 ASN A N 1
ATOM 671 C CA . ASN A 1 91 ? -2.556 4.433 26.929 1.00 82.81 91 ASN A CA 1
ATOM 672 C C . ASN A 1 91 ? -3.897 3.695 26.744 1.00 82.81 91 ASN A C 1
ATOM 674 O O . ASN A 1 91 ? -4.088 2.574 27.220 1.00 82.81 91 ASN A O 1
ATOM 678 N N . LEU A 1 92 ? -4.844 4.344 26.068 1.00 85.88 92 LEU A N 1
ATOM 679 C CA . LEU A 1 92 ? -6.187 3.806 25.877 1.00 85.88 92 LEU A CA 1
ATOM 680 C C . LEU A 1 92 ? -6.238 2.823 24.711 1.00 85.88 92 LEU A C 1
ATOM 682 O O . LEU A 1 92 ? -5.675 3.070 23.644 1.00 85.88 92 LEU A O 1
ATOM 686 N N . PHE A 1 93 ? -6.974 1.730 24.890 1.00 86.81 93 PHE A N 1
ATOM 687 C CA . PHE A 1 93 ? -7.198 0.736 23.845 1.00 86.81 93 PHE A CA 1
ATOM 688 C C . PHE A 1 93 ? -8.576 0.912 23.191 1.00 86.81 93 PHE A C 1
ATOM 690 O O . PHE A 1 93 ? -9.568 1.034 23.907 1.00 86.81 93 PHE A O 1
ATOM 697 N N . PRO A 1 94 ? -8.700 0.822 21.852 1.00 86.94 94 PRO A N 1
ATOM 698 C CA . PRO A 1 94 ? -10.000 0.816 21.175 1.00 86.94 94 PRO A CA 1
ATOM 699 C C . PRO A 1 94 ? -10.935 -0.249 21.756 1.00 86.94 94 PRO A C 1
ATOM 701 O O . PRO A 1 94 ? -10.514 -1.395 21.939 1.00 86.94 94 PRO A O 1
ATOM 704 N N . ASN A 1 95 ? -12.185 0.112 22.050 1.00 83.19 95 ASN A N 1
ATOM 705 C CA . ASN A 1 95 ? -13.156 -0.753 22.734 1.00 83.19 95 ASN A CA 1
ATOM 706 C C . ASN A 1 95 ? -14.239 -1.333 21.813 1.00 83.19 95 ASN A C 1
ATOM 708 O O . ASN A 1 95 ? -14.876 -2.333 22.158 1.00 83.19 95 ASN A O 1
ATOM 712 N N . THR A 1 96 ? -14.420 -0.772 20.621 1.00 82.38 96 THR A N 1
ATOM 713 C CA . THR A 1 96 ? -15.443 -1.213 19.664 1.00 82.38 96 THR A CA 1
ATOM 714 C C . THR A 1 96 ? -14.829 -1.586 18.320 1.00 82.38 96 THR A C 1
ATOM 716 O O . THR A 1 96 ? -13.803 -1.039 17.917 1.00 82.38 96 THR A O 1
ATOM 719 N N . ALA A 1 97 ? -15.488 -2.512 17.626 1.00 81.50 97 ALA A N 1
ATOM 720 C CA . ALA A 1 97 ? -15.273 -2.775 16.210 1.00 81.50 97 ALA A CA 1
ATOM 721 C C . ALA A 1 97 ? -16.553 -2.416 15.453 1.00 81.50 97 ALA A C 1
ATOM 723 O O . ALA A 1 97 ? -17.657 -2.733 15.903 1.00 81.50 97 ALA A O 1
ATOM 724 N N . LEU A 1 98 ? -16.400 -1.747 14.315 1.00 80.75 98 LEU A N 1
ATOM 725 C CA . LEU A 1 98 ? -17.497 -1.422 13.417 1.00 80.75 98 LEU A CA 1
ATOM 726 C C . LEU A 1 98 ? -17.645 -2.565 12.410 1.00 80.75 98 LEU A C 1
ATOM 728 O O . LEU A 1 98 ? -16.744 -2.817 11.612 1.00 80.75 98 LEU A O 1
ATOM 732 N N . ASN A 1 99 ? -18.793 -3.247 12.424 1.00 74.75 99 ASN A N 1
ATOM 733 C CA . ASN A 1 99 ? -19.054 -4.423 11.576 1.00 74.75 99 ASN A CA 1
ATOM 734 C C . ASN A 1 99 ? -20.013 -4.158 10.400 1.00 74.75 99 ASN A C 1
ATOM 736 O O . ASN A 1 99 ? -20.201 -5.035 9.562 1.00 74.75 99 ASN A O 1
ATOM 740 N N . GLN A 1 100 ? -20.656 -2.989 10.359 1.00 77.44 100 GLN A N 1
ATOM 741 C CA . GLN A 1 100 ? -21.658 -2.626 9.345 1.00 77.44 100 GLN A CA 1
ATOM 742 C C . GLN A 1 100 ? -21.365 -1.274 8.682 1.00 77.44 100 GLN A C 1
ATOM 744 O O . GLN A 1 100 ? -22.253 -0.673 8.084 1.00 77.44 100 GLN A O 1
ATOM 749 N N . ALA A 1 101 ? -20.136 -0.774 8.795 1.00 79.88 101 ALA A N 1
ATOM 750 C CA . ALA A 1 101 ? -19.743 0.430 8.082 1.00 79.88 101 ALA A CA 1
ATOM 751 C C . ALA A 1 101 ? -19.273 0.071 6.665 1.00 79.88 101 ALA A C 1
ATOM 753 O O . ALA A 1 101 ? -18.824 -1.044 6.401 1.00 79.88 101 ALA A O 1
ATOM 754 N N . VAL A 1 102 ? -19.389 1.022 5.746 1.00 80.38 102 VAL A N 1
ATOM 755 C CA . VAL A 1 102 ? -18.777 0.937 4.417 1.00 80.38 102 VAL A CA 1
ATOM 756 C C . VAL A 1 102 ? -17.532 1.803 4.451 1.00 80.38 102 VAL A C 1
ATOM 758 O O . VAL A 1 102 ? -17.575 2.934 4.933 1.00 80.38 102 VAL A O 1
ATOM 761 N N . VAL A 1 103 ? -16.420 1.245 3.990 1.00 81.81 103 VAL A N 1
ATOM 762 C CA . VAL A 1 103 ? -15.131 1.920 3.926 1.00 81.81 103 VAL A CA 1
ATOM 763 C C . VAL A 1 103 ? -14.783 2.109 2.455 1.00 81.81 103 VAL A C 1
ATOM 765 O O . VAL A 1 103 ? -14.716 1.140 1.697 1.00 81.81 103 VAL A O 1
ATOM 768 N N . GLU A 1 104 ? -14.586 3.367 2.070 1.00 84.38 104 GLU A N 1
ATOM 769 C CA . GLU A 1 104 ? -14.172 3.769 0.728 1.00 84.38 104 GLU A CA 1
ATOM 770 C C . GLU A 1 104 ? -12.856 4.535 0.834 1.00 84.38 104 GLU A C 1
ATOM 772 O O . GLU A 1 104 ? -12.786 5.561 1.514 1.00 84.38 104 GLU A O 1
ATOM 777 N N . LEU A 1 105 ? -11.808 4.010 0.200 1.00 80.50 105 LEU A N 1
ATOM 778 C CA . LEU A 1 105 ? -10.506 4.661 0.115 1.00 80.50 105 LEU A CA 1
ATOM 779 C C . LEU A 1 105 ? -10.277 5.097 -1.326 1.00 80.50 105 LEU A C 1
ATOM 781 O O . LEU A 1 105 ? -10.268 4.275 -2.245 1.00 80.50 105 LEU A O 1
ATOM 785 N N . TYR A 1 106 ? -10.048 6.393 -1.486 1.00 80.94 106 TYR A N 1
ATOM 786 C CA . TYR A 1 106 ? -9.628 7.005 -2.736 1.00 80.94 106 TYR A CA 1
ATOM 787 C C . TYR A 1 106 ? -8.154 7.353 -2.593 1.00 80.94 106 TYR A C 1
ATOM 789 O O . TYR A 1 106 ? -7.789 8.106 -1.692 1.00 80.94 106 TYR A O 1
ATOM 797 N N . THR A 1 107 ? -7.302 6.793 -3.446 1.00 76.56 107 THR A N 1
ATOM 798 C CA . THR A 1 107 ? -5.903 7.220 -3.488 1.00 76.56 107 THR A CA 1
ATOM 799 C C . THR A 1 107 ? -5.768 8.360 -4.485 1.00 76.56 107 THR A C 1
ATOM 801 O O . THR A 1 107 ? -6.239 8.241 -5.621 1.00 76.56 107 THR A O 1
ATOM 804 N N . ASP A 1 108 ? -5.043 9.409 -4.117 1.00 77.00 108 ASP A N 1
ATOM 805 C CA . ASP A 1 108 ? -4.639 10.426 -5.083 1.00 77.00 108 ASP A CA 1
ATOM 806 C C . ASP A 1 108 ? -3.802 9.816 -6.217 1.00 77.00 108 ASP A C 1
ATOM 808 O O . ASP A 1 108 ? -3.125 8.795 -6.059 1.00 77.00 108 ASP A O 1
ATOM 812 N N . THR A 1 109 ? -3.823 10.465 -7.384 1.00 75.56 109 THR A N 1
ATOM 813 C CA . THR A 1 109 ? -2.934 10.091 -8.487 1.00 75.56 109 THR A CA 1
ATOM 814 C C . THR A 1 109 ? -1.489 10.251 -8.046 1.00 75.56 109 THR A C 1
ATOM 816 O O . THR A 1 109 ? -1.037 11.356 -7.743 1.00 75.56 109 THR A O 1
ATOM 819 N N . THR A 1 110 ? -0.742 9.150 -8.038 1.00 79.94 110 THR A N 1
ATOM 820 C CA . THR A 1 110 ? 0.669 9.166 -7.654 1.00 79.94 110 THR A CA 1
ATOM 821 C C . THR A 1 110 ? 1.542 8.794 -8.838 1.00 79.94 110 THR A C 1
ATOM 823 O O . THR A 1 110 ? 1.280 7.837 -9.571 1.00 79.94 110 THR A O 1
ATOM 826 N N . PHE A 1 111 ? 2.584 9.597 -9.041 1.00 79.81 111 PHE A N 1
ATOM 827 C CA . PHE A 1 111 ? 3.538 9.391 -10.118 1.00 79.81 111 PHE A CA 1
ATOM 828 C C . PHE A 1 111 ? 4.634 8.422 -9.674 1.00 79.81 111 PHE A C 1
ATOM 830 O O . PHE A 1 111 ? 5.266 8.596 -8.626 1.00 79.81 111 PHE A O 1
ATOM 837 N N . ALA A 1 112 ? 4.875 7.416 -10.503 1.00 82.06 112 ALA A N 1
ATOM 838 C CA . ALA A 1 112 ? 6.023 6.531 -10.432 1.00 82.06 112 ALA A CA 1
ATOM 839 C C . ALA A 1 112 ? 6.865 6.742 -11.684 1.00 82.06 112 ALA A C 1
ATOM 841 O O . ALA A 1 112 ? 6.337 6.906 -12.781 1.00 82.06 112 ALA A O 1
ATOM 842 N N . TRP A 1 113 ? 8.181 6.744 -11.546 1.00 86.50 113 TRP A N 1
ATOM 843 C CA . TRP A 1 113 ? 9.054 6.878 -12.700 1.00 86.50 113 TRP A CA 1
ATOM 844 C C . TRP A 1 113 ? 10.266 5.978 -12.565 1.00 86.50 113 TRP A C 1
ATOM 846 O O . TRP A 1 113 ? 10.670 5.592 -11.467 1.00 86.50 113 TRP A O 1
ATOM 856 N N . SER A 1 114 ? 10.840 5.627 -13.706 1.00 87.25 114 SER A N 1
ATOM 857 C CA . SER A 1 114 ? 12.130 4.967 -13.745 1.00 87.25 114 SER A CA 1
ATOM 858 C C . SER A 1 114 ? 12.966 5.507 -14.888 1.00 87.25 114 SER A C 1
ATOM 860 O O . SER A 1 114 ? 12.437 5.944 -15.909 1.00 87.25 114 SER A O 1
ATOM 862 N N . VAL A 1 115 ? 14.274 5.493 -14.692 1.00 88.69 115 VAL A N 1
ATOM 863 C CA . VAL A 1 115 ? 15.267 5.769 -15.724 1.00 88.69 115 VAL A CA 1
ATOM 864 C C . VAL A 1 115 ? 16.242 4.613 -15.748 1.00 88.69 115 VAL A C 1
ATOM 866 O O . VAL A 1 115 ? 16.583 4.051 -14.708 1.00 88.69 115 VAL A O 1
ATOM 869 N N . GLY A 1 116 ? 16.693 4.244 -16.929 1.00 89.88 116 GLY A N 1
ATOM 870 C CA . GLY A 1 116 ? 17.638 3.166 -17.085 1.00 89.88 116 GLY A CA 1
ATOM 871 C C . GLY A 1 116 ? 18.405 3.264 -18.382 1.00 89.88 116 GLY A C 1
ATOM 872 O O . GLY A 1 116 ? 18.100 4.067 -19.262 1.00 89.88 116 GLY A O 1
ATOM 873 N N . ALA A 1 117 ? 19.435 2.445 -18.465 1.00 88.38 117 ALA A N 1
ATOM 874 C CA . ALA A 1 117 ? 20.216 2.276 -19.668 1.00 88.38 117 ALA A CA 1
ATOM 875 C C . ALA A 1 117 ? 20.486 0.793 -19.872 1.00 88.38 117 ALA A C 1
ATOM 877 O O . ALA A 1 117 ? 20.732 0.063 -18.905 1.00 88.38 117 ALA A O 1
ATOM 878 N N . ARG A 1 118 ? 20.446 0.351 -21.122 1.00 86.31 118 ARG A N 1
ATOM 879 C CA . ARG A 1 118 ? 20.813 -0.997 -21.527 1.00 86.31 118 ARG A CA 1
ATOM 880 C C . ARG A 1 118 ? 21.858 -0.917 -22.639 1.00 86.31 118 ARG A C 1
ATOM 882 O O . ARG A 1 118 ? 21.907 0.020 -23.428 1.00 86.31 118 ARG A O 1
ATOM 889 N N . ALA A 1 119 ? 22.782 -1.870 -22.611 1.00 84.81 119 ALA A N 1
ATOM 890 C CA . ALA A 1 119 ? 23.897 -1.948 -23.541 1.00 84.81 119 ALA A CA 1
ATOM 891 C C . ALA A 1 119 ? 24.134 -3.401 -23.951 1.00 84.81 119 ALA A C 1
ATOM 893 O O . ALA A 1 119 ? 24.178 -4.282 -23.089 1.00 84.81 119 ALA A O 1
ATOM 894 N N . ALA A 1 120 ? 24.344 -3.648 -25.241 1.00 84.00 120 ALA A N 1
ATOM 895 C CA . ALA A 1 120 ? 24.882 -4.907 -25.740 1.00 84.00 120 ALA A CA 1
ATOM 896 C C . ALA A 1 120 ? 26.409 -4.917 -25.543 1.00 84.00 120 ALA A C 1
ATOM 898 O O . ALA A 1 120 ? 27.129 -4.101 -26.116 1.00 84.00 120 ALA A O 1
ATOM 899 N N . LEU A 1 121 ? 26.901 -5.828 -24.702 1.00 79.94 121 LEU A N 1
ATOM 900 C CA . LEU A 1 121 ? 28.319 -5.967 -24.351 1.00 79.94 121 LEU A CA 1
ATOM 901 C C . LEU A 1 121 ? 29.051 -6.928 -25.290 1.00 79.94 121 LEU A C 1
ATOM 903 O O . LEU A 1 121 ? 30.245 -6.771 -25.533 1.00 79.94 121 LEU A O 1
ATOM 907 N N . TRP A 1 122 ? 28.348 -7.932 -25.808 1.00 82.19 122 TRP A N 1
ATOM 908 C CA . TRP A 1 122 ? 28.922 -8.928 -26.698 1.00 82.19 122 TRP A CA 1
ATOM 909 C C . TRP A 1 122 ? 27.861 -9.500 -27.628 1.00 82.19 122 TRP A C 1
ATOM 911 O O . TRP A 1 122 ? 26.740 -9.769 -27.205 1.00 82.19 122 TRP A O 1
ATOM 921 N N . GLU A 1 123 ? 28.233 -9.718 -28.883 1.00 79.25 123 GLU A N 1
ATOM 922 C CA . GLU A 1 123 ? 27.388 -10.370 -29.880 1.00 79.25 123 GLU A CA 1
ATOM 923 C C . GLU A 1 123 ? 28.205 -11.445 -30.592 1.00 79.25 123 GLU A C 1
ATOM 925 O O . GLU A 1 123 ? 29.308 -11.176 -31.074 1.00 79.25 123 GLU A O 1
ATOM 930 N N . CYS A 1 124 ? 27.669 -12.661 -30.675 1.00 78.00 124 CYS A N 1
ATOM 931 C CA . CYS A 1 124 ? 28.199 -13.712 -31.536 1.00 78.00 124 CYS A CA 1
ATOM 932 C C . CYS A 1 124 ? 27.052 -14.501 -32.158 1.00 78.00 124 CYS A C 1
ATOM 934 O O . CYS A 1 124 ? 26.250 -15.128 -31.461 1.00 78.00 124 CYS A O 1
ATOM 936 N N . GLY A 1 125 ? 26.986 -14.485 -33.489 1.00 79.50 125 GLY A N 1
ATOM 937 C CA . GLY A 1 125 ? 25.950 -15.193 -34.235 1.00 79.50 125 GLY A CA 1
ATOM 938 C C . GLY A 1 125 ? 24.544 -14.745 -33.821 1.00 79.50 125 GLY A C 1
ATOM 939 O O . GLY A 1 125 ? 24.193 -13.586 -33.995 1.00 79.50 125 GLY A O 1
ATOM 940 N N . CYS A 1 126 ? 23.746 -15.669 -33.276 1.00 78.56 126 CYS A N 1
ATOM 941 C CA . CYS A 1 126 ? 22.359 -15.428 -32.848 1.00 78.56 126 CYS A CA 1
ATOM 942 C C . CYS A 1 126 ? 22.219 -15.012 -31.368 1.00 78.56 126 CYS A C 1
ATOM 944 O O . CYS A 1 126 ? 21.099 -14.973 -30.861 1.00 78.56 126 CYS A O 1
ATOM 946 N N . ALA A 1 127 ? 23.324 -14.770 -30.652 1.00 66.75 127 ALA A N 1
ATOM 947 C CA . ALA A 1 127 ? 23.307 -14.461 -29.224 1.00 66.75 127 ALA A CA 1
ATOM 948 C C . ALA A 1 127 ? 23.915 -13.083 -28.933 1.00 66.75 127 ALA A C 1
ATOM 950 O O . ALA A 1 127 ? 25.066 -12.816 -29.283 1.00 66.75 127 ALA A O 1
ATOM 951 N N . THR A 1 128 ? 23.152 -12.255 -28.219 1.00 79.25 128 THR A N 1
ATOM 952 C CA . THR A 1 128 ? 23.586 -10.961 -27.682 1.00 79.25 128 THR A CA 1
ATOM 953 C C . THR A 1 128 ? 23.584 -11.035 -26.158 1.00 79.25 128 THR A C 1
ATOM 955 O O . THR A 1 128 ? 22.570 -11.364 -25.543 1.00 79.25 128 THR A O 1
ATOM 958 N N . LEU A 1 129 ? 24.723 -10.729 -25.540 1.00 80.12 129 LEU A N 1
ATOM 959 C CA . LEU A 1 129 ? 24.872 -10.559 -24.100 1.00 80.12 129 LEU A CA 1
ATOM 960 C C . LEU A 1 129 ? 24.961 -9.065 -23.796 1.00 80.12 129 LEU A C 1
ATOM 962 O O . LEU A 1 129 ? 25.765 -8.348 -24.390 1.00 80.12 129 LEU A O 1
ATOM 966 N N . GLY A 1 130 ? 24.140 -8.591 -22.867 1.00 84.06 130 GLY A N 1
ATOM 967 C CA . GLY A 1 130 ? 24.068 -7.185 -22.495 1.00 84.06 130 GLY A CA 1
ATOM 968 C C . GLY A 1 130 ? 23.843 -6.987 -21.004 1.00 84.06 130 GLY A C 1
ATOM 969 O O . GLY A 1 130 ? 23.567 -7.936 -20.272 1.00 84.06 130 GLY A O 1
ATOM 970 N N . ALA A 1 131 ? 23.965 -5.741 -20.565 1.00 82.88 131 ALA A N 1
ATOM 971 C CA . ALA A 1 131 ? 23.665 -5.323 -19.204 1.00 82.88 131 ALA A CA 1
ATOM 972 C C . ALA A 1 131 ? 22.625 -4.204 -19.224 1.00 82.88 131 ALA A C 1
ATOM 974 O O . ALA A 1 131 ? 22.633 -3.358 -20.118 1.00 82.88 131 ALA A O 1
ATOM 975 N N . SER A 1 132 ? 21.743 -4.199 -18.228 1.00 84.69 132 SER A N 1
ATOM 976 C CA . SER A 1 132 ? 20.764 -3.137 -18.013 1.00 84.69 132 SER A CA 1
ATOM 977 C C . SER A 1 132 ? 20.824 -2.649 -16.576 1.00 84.69 132 SER A C 1
ATOM 979 O O . SER A 1 132 ? 20.832 -3.457 -15.647 1.00 84.69 132 SER A O 1
ATOM 981 N N . PHE A 1 133 ? 20.794 -1.336 -16.399 1.00 84.44 133 PHE A N 1
ATOM 982 C CA . PHE A 1 133 ? 20.669 -0.688 -15.102 1.00 84.44 133 PHE A CA 1
ATOM 983 C C . PHE A 1 133 ? 19.385 0.124 -15.099 1.00 84.44 133 PHE A C 1
ATOM 985 O O . PHE A 1 133 ? 19.104 0.832 -16.062 1.00 84.44 133 PHE A O 1
ATOM 992 N N . GLN A 1 134 ? 18.613 0.029 -14.024 1.00 88.69 134 GLN A N 1
ATOM 993 C CA . GLN A 1 134 ? 17.374 0.775 -13.871 1.00 88.69 134 GLN A CA 1
ATOM 994 C C . GLN A 1 134 ? 17.290 1.322 -12.452 1.00 88.69 134 GLN A C 1
ATOM 996 O O . GLN A 1 134 ? 17.464 0.592 -11.478 1.00 88.69 134 GLN A O 1
ATOM 1001 N N . TYR A 1 135 ? 17.002 2.613 -12.349 1.00 86.94 135 TYR A N 1
ATOM 1002 C CA . TYR A 1 135 ? 16.622 3.274 -11.116 1.00 86.94 135 TYR A CA 1
ATOM 1003 C C . TYR A 1 135 ? 15.135 3.598 -11.181 1.00 86.94 135 TYR A C 1
ATOM 1005 O O . TYR A 1 135 ? 14.695 4.315 -12.079 1.00 86.94 135 TYR A O 1
ATOM 1013 N N . ALA A 1 136 ? 14.365 3.066 -10.236 1.00 85.38 136 ALA A N 1
ATOM 1014 C CA . ALA A 1 136 ? 12.938 3.319 -10.121 1.00 85.38 136 ALA A CA 1
ATOM 1015 C C . ALA A 1 136 ? 12.637 4.029 -8.801 1.00 85.38 136 ALA A C 1
ATOM 1017 O O . ALA A 1 136 ? 13.156 3.655 -7.748 1.00 85.38 136 ALA A O 1
ATOM 1018 N N . GLN A 1 137 ? 11.766 5.033 -8.860 1.00 80.00 137 GLN A N 1
ATOM 1019 C CA . GLN A 1 137 ? 11.264 5.727 -7.688 1.00 80.00 137 GLN A CA 1
ATOM 1020 C C . GLN A 1 137 ? 9.742 5.849 -7.763 1.00 80.00 137 GLN A C 1
ATOM 1022 O O . GLN A 1 137 ? 9.173 6.391 -8.710 1.00 80.00 137 GLN A O 1
ATOM 1027 N N . SER A 1 138 ? 9.086 5.411 -6.694 1.00 75.31 138 SER A N 1
ATOM 1028 C CA . SER A 1 138 ? 7.663 5.632 -6.448 1.00 75.31 138 SER A CA 1
ATOM 1029 C C . SER A 1 138 ? 7.476 6.132 -5.018 1.00 75.31 138 SER A C 1
ATOM 1031 O O . SER A 1 138 ? 8.057 5.571 -4.089 1.00 75.31 138 SER A O 1
ATOM 1033 N N . LYS A 1 139 ? 6.667 7.176 -4.824 1.00 65.94 139 LYS A N 1
ATOM 1034 C CA . LYS A 1 139 ? 6.240 7.640 -3.491 1.00 65.94 139 LYS A CA 1
ATOM 1035 C C . LYS A 1 139 ? 4.712 7.746 -3.441 1.00 65.94 139 LYS A C 1
ATOM 1037 O O . LYS A 1 139 ? 4.201 8.866 -3.393 1.00 65.94 139 LYS A O 1
ATOM 1042 N N . PRO A 1 140 ? 3.983 6.618 -3.504 1.00 57.84 140 PRO A N 1
ATOM 1043 C CA . PRO A 1 140 ? 2.541 6.661 -3.344 1.00 57.84 140 PRO A CA 1
ATOM 1044 C C . PRO A 1 140 ? 2.213 7.140 -1.926 1.00 57.84 140 PRO A C 1
ATOM 1046 O O . PRO A 1 140 ? 2.761 6.625 -0.950 1.00 57.84 140 PRO A O 1
ATOM 1049 N N . LYS A 1 141 ? 1.374 8.170 -1.822 1.00 60.19 141 LYS A N 1
ATOM 1050 C CA . LYS A 1 141 ? 0.776 8.600 -0.557 1.00 60.19 141 LYS A CA 1
ATOM 1051 C C . LYS A 1 141 ? -0.632 8.017 -0.498 1.00 60.19 141 LYS A C 1
ATOM 1053 O O . LYS A 1 141 ? -1.324 8.025 -1.514 1.00 60.19 141 LYS A O 1
ATOM 1058 N N . VAL A 1 142 ? -0.990 7.485 0.665 1.00 54.69 142 VAL A N 1
ATOM 1059 C CA . VAL A 1 142 ? -2.334 6.996 1.000 1.00 54.69 142 VAL A CA 1
ATOM 1060 C C . VAL A 1 142 ? -2.959 7.990 1.960 1.00 54.69 142 VAL A C 1
ATOM 1062 O O . VAL A 1 142 ? -2.201 8.478 2.833 1.00 54.69 142 VAL A O 1
#

Solvent-accessible surface area (backbone atoms only — not comparable to full-atom values): 8351 Å² total; per-residue (Å²): 64,13,73,58,89,55,95,87,62,54,92,82,71,52,76,67,32,66,54,80,42,93,69,87,66,64,26,68,94,45,70,66,77,43,75,50,75,51,72,52,73,48,78,49,72,49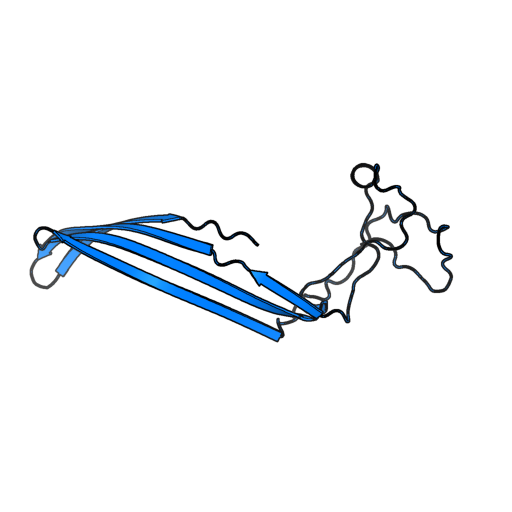,79,43,89,96,42,34,34,44,34,39,37,46,32,41,36,35,40,39,40,34,25,48,15,32,42,65,54,40,65,41,70,76,73,64,68,73,52,84,94,44,54,90,78,60,61,66,34,37,26,44,72,45,72,83,44,79,43,76,48,76,38,62,79,28,63,31,38,34,44,32,42,37,35,62,78,45,76,56,95,98,46,75,45,63,53,73,50,76,52,75,53,72,71,77,64,125

Secondary structure (DSSP, 8-state):
-PPPP-TT--TTTSPP--S------TTTTPPPSEEEEEEEEEEEEEEETTTEEEEEEEEEEEEEEEEEHHHHTEEE--S--S-GGGTTTTTPPP-EEESS-EEEEEPPPEEEEEEEEEEEEEEETTEEEEEEEEEEEE----

Nearest PDB structures (foldseek):
  6v05-assembly1_F  TM=5.022E-01  e=4.697E-02  Escherichia coli K-12
  8jyw-assembly1_A  TM=2.385E-01  e=8.214E-03  Trichoplax adhaerens
  8a1d-assembly1_D  TM=2.397E-01  e=5.164E-01  Mus musculus
  6vfe-assembly1_C  TM=1.862E-01  e=3.527E-01  Homo sapiens
  8jyz-assembly1_A  TM=2.197E-01  e=9.792E+00  Neurospora crassa

Sequence (142 aa):
MGAAPTTSDVAGLQNDPTTNVARPNPAYGKHMQDAEMFTNAAYMALNIWDRFDVFCTLGATTGYLKGNSASFNLVGLFGTKTQASSFNTANLFPNTALNQAVVELYTDTTFAWSVGARAALWECGCATLGASFQYAQSKPKV